Protein AF-A0A4S8KPA0-F1 (afdb_monomer)

Organism: Dendrothele bispora (strain CBS 962.96) (NCBI:txid1314807)

Nearest PDB structures (foldseek):
  3gyg-assembly2_A  TM=3.667E-01  e=9.627E-01  Bacillus subtilis subsp. subtilis str. 168
  6xyw-assembly1_An  TM=2.766E-01  e=9.962E+00  Arabidopsis thaliana

Solvent-accessible surface area (backbone atoms only — not comparable to full-atom values): 8479 Å² total; per-residue (Å²): 73,41,34,30,26,37,47,42,50,72,68,54,48,22,67,77,54,74,39,66,76,84,48,72,66,36,50,51,53,33,53,56,52,47,40,52,58,35,45,77,71,74,42,42,72,43,66,33,35,65,65,79,89,68,77,62,90,70,67,68,39,42,27,46,46,61,40,80,46,74,67,52,74,65,58,52,58,74,29,43,96,81,53,43,53,84,68,58,77,73,72,76,89,58,82,75,42,52,66,63,46,61,78,49,67,83,63,87,63,90,75,44,75,45,38,24,44,42,54,100,91,46,26,34,60,46,88,68,79,70,74,74,74,79,77,73,75,86,78,131

Sequence (140 aa):
MRVGGFLISQECAQRLTEIYGDDEDSRCKRRFKLRNIIEQHGGIMELVTYPKSTNRDEDIQYLIATRYDFFSLEEFLELGKDRDQTKVPQFTPGQKEERAKAILDSLDLSLIFVTCWKHDHSIHPKAKISRQPHTHAASR

Mean predicted aligned error: 10.1 Å

Structure (mmCIF, N/CA/C/O backbone):
data_AF-A0A4S8KPA0-F1
#
_entry.id   AF-A0A4S8KPA0-F1
#
loop_
_atom_site.group_PDB
_atom_site.id
_atom_site.type_symbol
_atom_site.label_atom_id
_atom_site.label_alt_id
_atom_site.label_comp_id
_atom_site.label_asym_id
_atom_site.label_entity_id
_atom_site.label_seq_id
_atom_site.pdbx_PDB_ins_code
_atom_site.Cartn_x
_atom_site.Cartn_y
_atom_site.Cartn_z
_atom_site.occupancy
_atom_site.B_iso_or_equiv
_atom_site.auth_seq_id
_atom_site.auth_comp_id
_atom_site.auth_asym_id
_atom_site.auth_atom_id
_atom_site.pdbx_PDB_model_num
ATOM 1 N N . MET A 1 1 ? -11.076 10.795 3.554 1.00 80.94 1 MET A N 1
ATOM 2 C CA . MET A 1 1 ? -10.984 9.784 4.637 1.00 80.94 1 MET A CA 1
ATOM 3 C C . MET A 1 1 ? -9.518 9.531 4.962 1.00 80.94 1 MET A C 1
ATOM 5 O O . MET A 1 1 ? -8.670 9.888 4.145 1.00 80.94 1 MET A O 1
ATOM 9 N N . ARG A 1 2 ? -9.210 8.946 6.119 1.00 82.81 2 ARG A N 1
ATOM 10 C CA . ARG A 1 2 ? -7.854 8.510 6.480 1.00 82.81 2 ARG A CA 1
ATOM 11 C C . ARG A 1 2 ? -7.732 6.993 6.345 1.00 82.81 2 ARG A C 1
ATOM 13 O O . ARG A 1 2 ? -8.681 6.266 6.637 1.00 82.81 2 ARG A O 1
ATOM 20 N N . VAL A 1 3 ? -6.573 6.541 5.880 1.00 85.75 3 VAL A N 1
ATOM 21 C CA . VAL A 1 3 ? -6.250 5.127 5.667 1.00 85.75 3 VAL A CA 1
ATOM 22 C C . VAL A 1 3 ? -4.982 4.804 6.442 1.00 85.75 3 VAL A C 1
ATOM 24 O O . VAL A 1 3 ? -3.984 5.496 6.290 1.00 85.75 3 VAL A O 1
ATOM 27 N N . GLY A 1 4 ? -5.031 3.794 7.300 1.00 85.81 4 GLY A N 1
ATOM 28 C CA . GLY A 1 4 ? -3.871 3.255 8.001 1.00 85.81 4 GLY A CA 1
ATOM 29 C C . GLY A 1 4 ? -3.438 1.962 7.340 1.00 85.81 4 GLY A C 1
ATOM 30 O O . GLY A 1 4 ? -4.294 1.176 6.926 1.00 85.81 4 GLY A O 1
ATOM 31 N N . GLY A 1 5 ? -2.135 1.742 7.222 1.00 87.00 5 GLY A N 1
ATOM 32 C CA . GLY A 1 5 ? -1.633 0.512 6.632 1.00 87.00 5 GLY A CA 1
ATOM 33 C C . GLY A 1 5 ? -0.119 0.416 6.582 1.00 87.00 5 GLY A C 1
ATOM 34 O O . GLY A 1 5 ? 0.594 1.342 6.968 1.00 87.00 5 GLY A O 1
ATOM 35 N N . PHE A 1 6 ? 0.366 -0.711 6.073 1.00 85.56 6 PHE A N 1
ATOM 36 C CA . PHE A 1 6 ? 1.792 -0.955 5.872 1.00 85.56 6 PHE A CA 1
ATOM 37 C C . PHE A 1 6 ? 2.194 -0.641 4.438 1.00 85.56 6 PHE A C 1
ATOM 39 O O . PHE A 1 6 ? 1.622 -1.199 3.496 1.00 85.56 6 PHE A O 1
ATOM 46 N N . LEU A 1 7 ? 3.175 0.249 4.274 1.00 85.69 7 LEU A N 1
ATOM 47 C CA . LEU A 1 7 ? 3.809 0.473 2.982 1.00 85.69 7 LEU A CA 1
ATOM 48 C C . LEU A 1 7 ? 4.635 -0.746 2.598 1.00 85.69 7 LEU A C 1
ATOM 50 O O . LEU A 1 7 ? 5.431 -1.257 3.387 1.00 85.69 7 LEU A O 1
ATOM 54 N N . ILE A 1 8 ? 4.475 -1.153 1.348 1.00 83.19 8 ILE A N 1
ATOM 55 C CA . ILE A 1 8 ? 5.296 -2.167 0.710 1.00 83.19 8 ILE A CA 1
ATOM 56 C C . ILE A 1 8 ? 6.274 -1.430 -0.202 1.00 83.19 8 ILE A C 1
ATOM 58 O O . ILE A 1 8 ? 5.866 -0.788 -1.175 1.00 83.19 8 ILE A O 1
ATOM 62 N N . SER A 1 9 ? 7.567 -1.524 0.112 1.00 79.94 9 SER A N 1
ATOM 63 C CA . SER A 1 9 ? 8.618 -1.019 -0.772 1.00 79.94 9 SER A CA 1
ATOM 64 C C . SER A 1 9 ? 8.636 -1.800 -2.090 1.00 79.94 9 SER A C 1
ATOM 66 O O . SER A 1 9 ? 8.133 -2.925 -2.177 1.00 79.94 9 SER A O 1
ATOM 68 N N . GLN A 1 10 ? 9.247 -1.231 -3.130 1.00 82.06 10 GLN A N 1
ATOM 69 C CA . GLN A 1 10 ? 9.412 -1.942 -4.398 1.00 82.06 10 GLN A CA 1
ATOM 70 C C . GLN A 1 10 ? 10.163 -3.270 -4.204 1.00 82.06 10 GLN A C 1
ATOM 72 O O . GLN A 1 10 ? 9.750 -4.280 -4.768 1.00 82.06 10 GLN A O 1
ATOM 77 N N . GLU A 1 11 ? 11.192 -3.289 -3.353 1.00 83.12 11 GLU A N 1
ATOM 78 C CA . GLU A 1 11 ? 11.946 -4.497 -3.000 1.00 83.12 11 GLU A CA 1
ATOM 79 C C . GLU A 1 11 ? 11.054 -5.563 -2.341 1.00 83.12 11 GLU A C 1
ATOM 81 O O . GLU A 1 11 ? 11.044 -6.715 -2.781 1.00 83.12 11 GLU A O 1
ATOM 86 N N . CYS A 1 12 ? 10.241 -5.183 -1.342 1.00 83.38 12 CYS A N 1
ATOM 87 C CA . CYS A 1 12 ? 9.277 -6.094 -0.716 1.00 83.38 12 CYS A CA 1
ATOM 88 C C . CYS A 1 12 ? 8.325 -6.682 -1.764 1.00 83.38 12 CYS A C 1
ATOM 90 O O . CYS A 1 12 ? 8.085 -7.888 -1.795 1.00 83.38 12 CYS A O 1
ATOM 92 N N . ALA A 1 13 ? 7.790 -5.831 -2.643 1.00 86.06 13 ALA A N 1
ATOM 93 C CA . ALA A 1 13 ? 6.840 -6.240 -3.667 1.00 86.06 13 ALA A CA 1
ATOM 94 C C . ALA A 1 13 ? 7.481 -7.183 -4.699 1.00 86.06 13 ALA A C 1
ATOM 96 O O . ALA A 1 13 ? 6.847 -8.149 -5.122 1.00 86.06 13 ALA A O 1
ATOM 97 N N . GLN A 1 14 ? 8.735 -6.940 -5.092 1.00 88.31 14 GLN A N 1
ATOM 98 C CA . GLN A 1 14 ? 9.493 -7.833 -5.972 1.00 88.31 14 GLN A CA 1
ATOM 99 C C . GLN A 1 14 ? 9.710 -9.199 -5.322 1.00 88.31 14 GLN A C 1
ATOM 101 O O . GLN A 1 14 ? 9.432 -10.210 -5.957 1.00 88.31 14 GLN A O 1
ATOM 106 N N . ARG A 1 15 ? 10.123 -9.245 -4.049 1.00 86.62 15 ARG A N 1
ATOM 107 C CA . ARG A 1 15 ? 10.357 -10.506 -3.325 1.00 86.62 15 ARG A CA 1
ATOM 108 C C . ARG A 1 15 ? 9.072 -11.300 -3.089 1.00 86.62 15 ARG A C 1
ATOM 110 O O . ARG A 1 15 ? 9.068 -12.500 -3.321 1.00 86.62 15 ARG A O 1
ATOM 117 N N . LEU A 1 16 ? 7.974 -10.642 -2.711 1.00 85.25 16 LEU A N 1
ATOM 118 C CA . LEU A 1 16 ? 6.665 -11.293 -2.537 1.00 85.25 16 LEU A CA 1
ATOM 119 C C . LEU A 1 16 ? 6.130 -11.918 -3.824 1.00 85.25 16 LEU A C 1
ATOM 121 O O . LEU A 1 16 ? 5.424 -12.922 -3.795 1.00 85.25 16 LEU A O 1
ATOM 125 N N . THR A 1 17 ? 6.388 -11.268 -4.956 1.00 89.44 17 THR A N 1
ATOM 126 C CA . THR A 1 17 ? 5.807 -11.672 -6.237 1.00 89.44 17 THR A CA 1
ATOM 127 C C . THR A 1 17 ? 6.762 -12.479 -7.101 1.00 89.44 17 THR A C 1
ATOM 129 O O . THR A 1 17 ? 6.297 -13.088 -8.063 1.00 89.44 17 THR A O 1
ATOM 132 N N . GLU A 1 18 ? 8.055 -12.497 -6.776 1.00 91.31 18 GLU A N 1
ATOM 133 C CA . GLU A 1 18 ? 9.148 -13.024 -7.606 1.00 91.31 18 GLU A CA 1
ATOM 134 C C . GLU A 1 18 ? 9.203 -12.370 -9.005 1.00 91.31 18 GLU A C 1
ATOM 136 O O . GLU A 1 18 ? 9.671 -12.964 -9.974 1.00 91.31 18 GLU A O 1
ATOM 141 N N . ILE A 1 19 ? 8.700 -11.133 -9.129 1.00 91.50 19 ILE A N 1
ATOM 142 C CA . ILE A 1 19 ? 8.659 -10.363 -10.382 1.00 91.50 19 ILE A CA 1
ATOM 143 C C . ILE A 1 19 ? 9.574 -9.148 -10.245 1.00 91.50 19 ILE A C 1
ATOM 145 O O . ILE A 1 19 ? 9.195 -8.127 -9.660 1.00 91.50 19 ILE A O 1
ATOM 149 N N . TYR A 1 20 ? 10.769 -9.252 -10.820 1.00 89.81 20 TYR A N 1
ATOM 150 C CA . TYR A 1 20 ? 11.813 -8.224 -10.820 1.00 89.81 20 TYR A CA 1
ATOM 151 C C . TYR A 1 20 ? 11.725 -7.311 -12.051 1.00 89.81 20 TYR A C 1
ATOM 153 O O . TYR A 1 20 ? 10.932 -7.560 -12.950 1.00 89.81 20 TYR A O 1
ATOM 161 N N . GLY A 1 21 ? 12.529 -6.245 -12.077 1.00 86.00 21 GLY A N 1
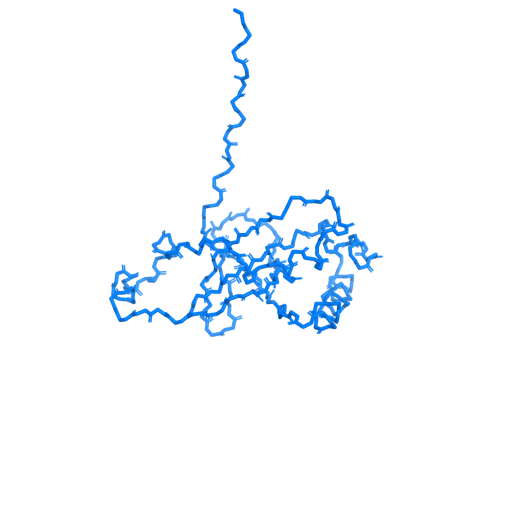ATOM 162 C CA . GLY A 1 21 ? 12.534 -5.254 -13.159 1.00 86.00 21 GLY A CA 1
ATOM 163 C C . GLY A 1 21 ? 11.628 -4.054 -12.884 1.00 86.00 21 GLY A C 1
ATOM 164 O O . GLY A 1 21 ? 10.785 -4.082 -11.986 1.00 86.00 21 GLY A O 1
ATOM 165 N N . ASP A 1 22 ? 11.828 -2.976 -13.633 1.00 83.31 22 ASP A N 1
ATOM 166 C CA . ASP A 1 22 ? 11.030 -1.748 -13.517 1.00 83.31 22 ASP A CA 1
ATOM 167 C C . ASP A 1 22 ? 10.470 -1.289 -14.870 1.00 83.31 22 ASP A C 1
ATOM 169 O O . ASP A 1 22 ? 10.210 -0.115 -15.106 1.00 83.31 22 ASP A O 1
ATOM 173 N N . ASP A 1 23 ? 10.279 -2.223 -15.797 1.00 87.81 23 ASP A N 1
ATOM 174 C CA . ASP A 1 23 ? 9.483 -1.977 -16.993 1.00 87.81 23 ASP A CA 1
ATOM 175 C C . ASP A 1 23 ? 7.976 -2.004 -16.667 1.00 87.81 23 ASP A C 1
ATOM 177 O O . ASP A 1 23 ? 7.532 -2.485 -15.617 1.00 87.81 23 ASP A O 1
ATOM 181 N N . GLU A 1 24 ? 7.171 -1.445 -17.568 1.00 84.31 24 GLU A N 1
ATOM 182 C CA . GLU A 1 24 ? 5.725 -1.314 -17.381 1.00 84.31 24 GLU A CA 1
ATOM 183 C C . GLU A 1 24 ? 5.016 -2.664 -17.207 1.00 84.31 24 GLU A C 1
ATOM 185 O O . GLU A 1 24 ? 4.135 -2.783 -16.350 1.00 84.31 24 GLU A O 1
ATOM 190 N N . ASP A 1 25 ? 5.429 -3.688 -17.954 1.00 90.31 25 ASP A N 1
ATOM 191 C CA . ASP A 1 25 ? 4.837 -5.024 -17.890 1.00 90.31 25 ASP A CA 1
ATOM 192 C C . ASP A 1 25 ? 5.140 -5.691 -16.539 1.00 90.31 25 ASP A C 1
ATOM 194 O O . ASP A 1 25 ? 4.227 -6.166 -15.854 1.00 90.31 25 ASP A O 1
ATOM 198 N N . SER A 1 26 ? 6.391 -5.623 -16.079 1.00 89.25 26 SER A N 1
ATOM 199 C CA . SER A 1 26 ? 6.797 -6.100 -14.752 1.00 89.25 26 SER A CA 1
ATOM 200 C C . SER A 1 26 ? 6.045 -5.390 -13.625 1.00 89.25 26 SER A C 1
ATOM 202 O O . SER A 1 26 ? 5.555 -6.047 -12.698 1.00 89.25 26 SER A O 1
ATOM 204 N N . ARG A 1 27 ? 5.879 -4.061 -13.701 1.00 86.50 27 ARG A N 1
ATOM 205 C CA . ARG A 1 27 ? 5.080 -3.297 -12.724 1.00 86.50 27 ARG A CA 1
ATOM 206 C C . ARG A 1 27 ? 3.616 -3.734 -12.720 1.00 86.50 27 ARG A C 1
ATOM 208 O O . ARG A 1 27 ? 3.032 -3.920 -11.650 1.00 86.50 27 ARG A O 1
ATOM 215 N N . CYS A 1 28 ? 3.030 -3.932 -13.899 1.00 87.75 28 CYS A N 1
ATOM 216 C CA . CYS A 1 28 ? 1.647 -4.367 -14.050 1.00 87.75 28 CYS A CA 1
ATOM 217 C C . CYS A 1 28 ? 1.430 -5.766 -13.448 1.00 87.75 28 CYS A C 1
ATOM 219 O O . CYS A 1 28 ? 0.579 -5.945 -12.571 1.00 87.75 28 CYS A O 1
ATOM 221 N N . LYS A 1 29 ? 2.260 -6.744 -13.830 1.00 92.06 29 LYS A N 1
ATOM 222 C CA . LYS A 1 29 ? 2.202 -8.120 -13.309 1.00 92.06 29 LYS A CA 1
ATOM 223 C C . LYS A 1 29 ? 2.399 -8.167 -11.795 1.00 92.06 29 LYS A C 1
ATOM 225 O O . LYS A 1 29 ? 1.644 -8.852 -11.102 1.00 92.06 29 LYS A O 1
ATOM 230 N N . ARG A 1 30 ? 3.359 -7.395 -11.268 1.00 91.44 30 ARG A N 1
ATOM 231 C CA . ARG A 1 30 ? 3.600 -7.271 -9.824 1.00 91.44 30 ARG A CA 1
ATOM 232 C C . ARG A 1 30 ? 2.366 -6.754 -9.100 1.00 91.44 30 ARG A C 1
ATOM 234 O O . ARG A 1 30 ? 1.945 -7.367 -8.124 1.00 91.44 30 ARG A O 1
ATOM 241 N N . ARG A 1 31 ? 1.745 -5.683 -9.600 1.00 90.06 31 ARG A N 1
ATOM 242 C CA . ARG A 1 31 ? 0.518 -5.118 -9.021 1.00 90.06 31 ARG A CA 1
ATOM 243 C C . ARG A 1 31 ? -0.611 -6.149 -8.953 1.00 90.06 31 ARG A C 1
ATOM 245 O O . ARG A 1 31 ? -1.255 -6.261 -7.913 1.00 90.06 31 ARG A O 1
ATOM 252 N N . PHE A 1 32 ? -0.857 -6.890 -10.033 1.00 91.50 32 PHE A N 1
ATOM 253 C CA . PHE A 1 32 ? -1.913 -7.909 -10.060 1.00 91.50 32 PHE A CA 1
ATOM 254 C C . PHE A 1 32 ? -1.623 -9.074 -9.108 1.00 91.50 32 PHE A C 1
ATOM 256 O O . PHE A 1 32 ? -2.491 -9.448 -8.322 1.00 91.50 32 PHE A O 1
ATOM 263 N N . LYS A 1 33 ? -0.399 -9.619 -9.126 1.00 92.50 33 LYS A N 1
ATOM 264 C CA . LYS A 1 33 ? -0.023 -10.737 -8.247 1.00 92.50 33 LYS A CA 1
ATOM 265 C C . LYS A 1 33 ? -0.067 -10.333 -6.772 1.00 92.50 33 LYS A C 1
ATOM 267 O O . LYS A 1 33 ? -0.612 -11.070 -5.956 1.00 92.50 33 LYS A O 1
ATOM 272 N N . LEU A 1 34 ? 0.436 -9.143 -6.443 1.00 89.38 34 LEU A N 1
ATOM 273 C CA . LEU A 1 34 ? 0.433 -8.618 -5.080 1.00 89.38 34 LEU A CA 1
ATOM 274 C C . LEU A 1 34 ? -0.989 -8.389 -4.554 1.00 89.38 34 LEU A C 1
ATOM 276 O O . LEU A 1 34 ? -1.285 -8.771 -3.424 1.00 89.38 34 LEU A O 1
ATOM 280 N N . ARG A 1 35 ? -1.887 -7.843 -5.388 1.00 89.50 35 ARG 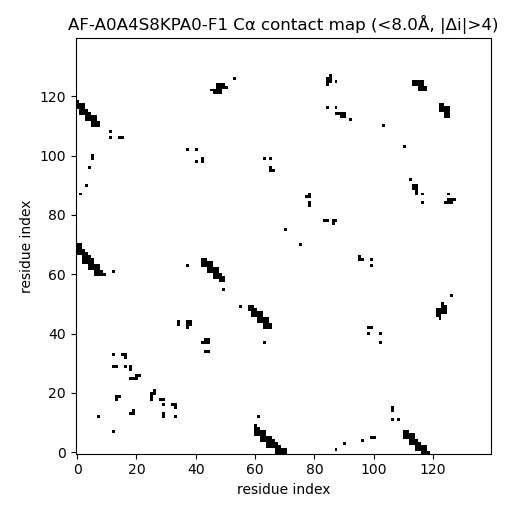A N 1
ATOM 281 C CA . ARG A 1 35 ? -3.310 -7.706 -5.049 1.00 89.50 35 ARG A CA 1
ATOM 282 C C . ARG A 1 35 ? -3.921 -9.052 -4.670 1.00 89.50 35 ARG A C 1
ATOM 284 O O . ARG A 1 35 ? -4.519 -9.148 -3.606 1.00 89.50 35 ARG A O 1
ATOM 291 N N . ASN A 1 36 ? -3.723 -10.077 -5.499 1.00 90.06 36 ASN A N 1
ATOM 292 C CA . ASN A 1 36 ? -4.283 -11.404 -5.248 1.00 90.06 36 ASN A CA 1
ATOM 293 C C . ASN A 1 36 ? -3.775 -11.999 -3.927 1.00 90.06 36 ASN A C 1
ATOM 295 O O . ASN A 1 36 ? -4.570 -12.540 -3.166 1.00 90.06 36 ASN A O 1
ATOM 299 N N . ILE A 1 37 ? -2.476 -11.868 -3.628 1.00 86.94 37 ILE A N 1
ATOM 300 C CA . ILE A 1 37 ? -1.893 -12.336 -2.357 1.00 86.94 37 ILE A CA 1
ATOM 301 C C . ILE A 1 37 ? -2.568 -11.640 -1.170 1.00 86.94 37 ILE A C 1
ATOM 303 O O . ILE A 1 37 ? -2.968 -12.298 -0.210 1.00 86.94 37 ILE A O 1
ATOM 307 N N . ILE A 1 38 ? -2.719 -10.316 -1.239 1.00 84.81 38 ILE A N 1
ATOM 308 C CA . ILE A 1 38 ? -3.322 -9.518 -0.166 1.00 84.81 38 ILE A CA 1
ATOM 309 C C . ILE A 1 38 ? -4.803 -9.882 0.019 1.00 84.81 38 ILE A C 1
ATOM 311 O O . ILE A 1 38 ? -5.238 -10.106 1.148 1.00 84.81 38 ILE A O 1
ATOM 315 N N . GLU A 1 39 ? -5.562 -9.997 -1.072 1.00 85.31 39 GLU A N 1
ATOM 316 C CA . GL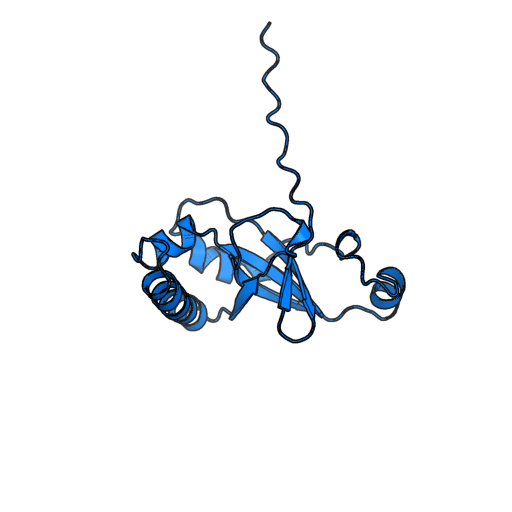U A 1 39 ? -6.990 -10.343 -1.050 1.00 85.31 39 GLU A CA 1
ATOM 317 C C . GLU A 1 39 ? -7.239 -11.766 -0.525 1.00 85.31 39 GLU A C 1
ATOM 319 O O . GLU A 1 39 ? -8.159 -11.972 0.266 1.00 85.31 39 GLU A O 1
ATOM 324 N N . GLN A 1 40 ? -6.387 -12.738 -0.877 1.00 84.12 40 GLN A N 1
ATOM 325 C CA . GLN A 1 40 ? -6.453 -14.111 -0.351 1.00 84.12 40 GLN A CA 1
ATOM 326 C C . GLN A 1 40 ? -6.304 -14.176 1.174 1.00 84.12 40 GLN A C 1
ATOM 328 O O . GLN A 1 40 ? -6.868 -15.062 1.813 1.00 84.12 40 GLN A O 1
ATOM 333 N N . HIS A 1 41 ? -5.584 -13.221 1.762 1.00 78.62 41 HIS A N 1
ATOM 334 C CA . HIS A 1 41 ? -5.406 -13.105 3.208 1.00 78.62 41 HIS A CA 1
ATOM 335 C C . HIS A 1 41 ? -6.412 -12.136 3.855 1.00 78.62 41 HIS A C 1
ATOM 337 O O . HIS A 1 41 ? -6.262 -11.756 5.018 1.00 78.62 41 HIS A O 1
ATOM 343 N N . GLY A 1 42 ? -7.454 -11.731 3.118 1.00 74.62 42 GLY A N 1
ATOM 344 C CA . GLY A 1 42 ? -8.506 -10.836 3.599 1.00 74.62 42 GLY A CA 1
ATOM 345 C C . GLY A 1 42 ? -8.049 -9.390 3.815 1.00 74.62 42 GLY A C 1
ATOM 346 O O . GLY A 1 42 ? -8.699 -8.654 4.557 1.00 74.62 42 GLY A O 1
ATOM 347 N N . GLY A 1 43 ? -6.924 -8.991 3.217 1.00 80.44 43 GLY A N 1
ATOM 348 C CA . GLY A 1 43 ? -6.438 -7.617 3.214 1.00 80.44 43 GLY A CA 1
ATOM 349 C C . GLY A 1 43 ? -6.982 -6.807 2.035 1.00 80.44 43 GLY A C 1
ATOM 350 O O . GLY A 1 43 ? -7.543 -7.349 1.084 1.00 80.44 43 GLY A O 1
ATOM 351 N N . ILE A 1 44 ? -6.776 -5.490 2.079 1.00 86.94 44 ILE A N 1
ATOM 352 C CA . ILE A 1 44 ? -7.123 -4.574 0.986 1.00 86.94 44 ILE A CA 1
ATOM 353 C C . ILE A 1 44 ? -5.845 -3.891 0.506 1.00 86.94 44 ILE A C 1
ATOM 355 O O . ILE A 1 44 ? -5.129 -3.281 1.301 1.00 86.94 44 ILE A O 1
ATOM 359 N N . MET A 1 45 ? -5.556 -3.987 -0.794 1.00 87.75 45 MET A N 1
ATOM 360 C CA . MET A 1 45 ? -4.420 -3.295 -1.400 1.00 87.75 45 MET A CA 1
ATOM 361 C C . MET A 1 45 ? -4.847 -1.949 -1.980 1.00 87.75 45 MET A C 1
ATOM 363 O O . MET A 1 45 ? -5.712 -1.874 -2.854 1.00 87.75 45 MET A O 1
ATOM 367 N N . GLU A 1 46 ? -4.155 -0.905 -1.558 1.00 88.31 46 GLU A N 1
ATOM 368 C CA . GLU A 1 46 ? -4.304 0.462 -2.032 1.00 88.31 46 GLU A CA 1
ATOM 369 C C . GLU A 1 46 ? -3.031 0.923 -2.755 1.00 88.31 46 GLU A C 1
ATOM 371 O O . GLU A 1 46 ? -1.935 0.414 -2.504 1.00 88.31 46 GLU A O 1
ATOM 376 N N . LEU A 1 47 ? -3.173 1.887 -3.667 1.00 84.25 47 LEU A N 1
ATOM 377 C CA . LEU A 1 47 ? -2.039 2.513 -4.347 1.00 84.25 47 LEU A CA 1
ATOM 378 C C . LEU A 1 47 ? -1.765 3.885 -3.760 1.00 84.25 47 LEU A C 1
ATOM 380 O O . LEU A 1 47 ? -2.643 4.744 -3.743 1.00 84.25 47 LEU A O 1
ATOM 384 N N . VAL A 1 48 ? -0.531 4.081 -3.327 1.00 79.44 48 VAL A N 1
ATOM 385 C CA . VAL A 1 48 ? -0.047 5.309 -2.722 1.00 79.44 48 VAL A CA 1
ATOM 386 C C . VAL A 1 48 ? 0.727 6.090 -3.765 1.00 79.44 48 VAL A C 1
ATOM 388 O O . VAL A 1 48 ? 1.761 5.643 -4.248 1.00 79.44 48 VAL A O 1
ATOM 391 N N . THR A 1 49 ? 0.228 7.269 -4.096 1.00 74.25 49 THR A N 1
ATOM 392 C CA . THR A 1 49 ? 0.890 8.219 -4.986 1.00 74.25 49 THR A CA 1
ATOM 393 C C . THR A 1 49 ? 1.491 9.324 -4.139 1.00 74.25 49 THR A C 1
ATOM 395 O O . THR A 1 49 ? 0.797 9.904 -3.303 1.00 74.25 49 THR A O 1
ATOM 398 N N . TYR A 1 50 ? 2.764 9.638 -4.347 1.00 66.25 50 TYR A N 1
ATOM 399 C CA . TYR A 1 50 ? 3.359 10.821 -3.739 1.00 66.25 50 TYR A CA 1
ATOM 400 C C . TYR A 1 50 ? 3.073 12.054 -4.609 1.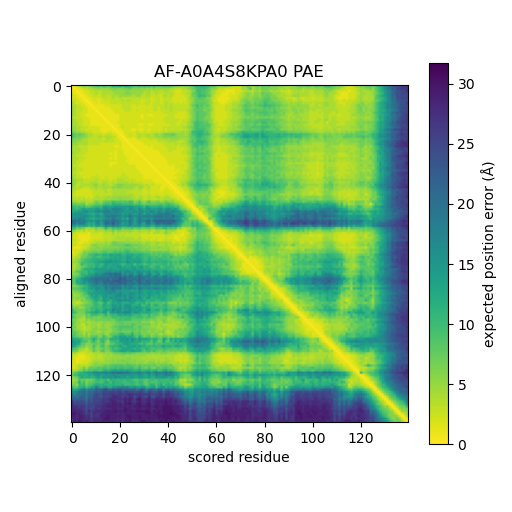00 66.25 50 TYR A C 1
ATOM 402 O O . TYR A 1 50 ? 3.077 11.959 -5.837 1.00 66.25 50 TYR A O 1
ATOM 410 N N . PRO A 1 51 ? 2.844 13.240 -4.017 1.00 59.22 51 PRO A N 1
ATOM 411 C CA . PRO A 1 51 ? 2.821 14.477 -4.785 1.00 59.22 51 PRO A CA 1
ATOM 412 C C . PRO A 1 51 ? 4.145 14.663 -5.539 1.00 59.22 51 PRO A C 1
ATOM 414 O O . PRO A 1 51 ? 5.217 14.492 -4.951 1.00 59.22 51 PRO A O 1
ATOM 417 N N . LYS A 1 52 ? 4.082 15.090 -6.809 1.00 53.53 52 LYS A N 1
ATOM 418 C CA . LYS A 1 52 ? 5.269 15.371 -7.649 1.00 53.53 52 LYS A CA 1
ATOM 419 C C . LYS A 1 52 ? 6.264 16.339 -6.996 1.00 53.53 52 LYS A C 1
ATOM 421 O O . LYS A 1 52 ? 7.458 16.267 -7.249 1.00 53.53 52 LYS A O 1
ATOM 426 N N . SER A 1 53 ? 5.786 17.209 -6.105 1.00 51.25 53 SER A N 1
ATOM 427 C CA . SER A 1 53 ? 6.604 18.141 -5.318 1.00 51.25 53 SER A CA 1
ATOM 428 C C . SER A 1 53 ? 7.550 17.474 -4.311 1.00 51.25 53 SER A C 1
ATOM 430 O O . SER A 1 53 ? 8.365 18.162 -3.702 1.00 51.25 53 SER A O 1
ATOM 432 N N . THR A 1 54 ? 7.459 16.157 -4.106 1.00 53.78 54 THR A N 1
ATOM 433 C CA . THR A 1 54 ? 8.323 15.425 -3.168 1.00 53.78 54 THR A CA 1
ATOM 434 C C . THR A 1 54 ? 9.660 14.972 -3.768 1.00 53.78 54 THR A C 1
ATOM 436 O O . THR A 1 54 ? 10.470 14.420 -3.024 1.00 53.78 54 THR A O 1
ATOM 439 N N . ASN A 1 55 ? 9.917 15.220 -5.065 1.00 50.94 55 ASN A N 1
ATOM 440 C CA . ASN A 1 55 ? 11.128 14.789 -5.788 1.00 50.94 55 ASN A CA 1
ATOM 441 C C . ASN A 1 55 ? 11.447 13.290 -5.607 1.00 50.94 55 ASN A C 1
ATOM 443 O O . ASN A 1 55 ? 12.611 12.890 -5.608 1.00 50.94 55 ASN A O 1
ATOM 447 N N . ARG A 1 56 ? 10.422 12.456 -5.396 1.00 54.72 56 ARG A N 1
ATOM 448 C CA . ARG A 1 56 ? 10.557 11.000 -5.388 1.00 54.72 56 ARG A CA 1
ATOM 449 C C . ARG A 1 56 ? 10.161 10.492 -6.769 1.00 54.72 56 ARG A C 1
ATOM 451 O O . ARG A 1 56 ? 8.999 10.619 -7.130 1.00 54.72 56 ARG A O 1
ATOM 458 N N . ASP A 1 57 ? 11.121 9.925 -7.494 1.00 45.28 57 ASP A N 1
ATOM 459 C CA . ASP A 1 57 ? 10.922 9.315 -8.822 1.00 45.28 57 ASP A CA 1
ATOM 460 C C . ASP A 1 57 ? 10.094 8.010 -8.783 1.00 45.28 57 ASP A C 1
ATOM 462 O O . ASP A 1 57 ? 9.746 7.459 -9.822 1.00 45.28 57 ASP A O 1
ATOM 466 N N . GLU A 1 58 ? 9.748 7.494 -7.598 1.00 53.56 58 GLU A N 1
ATOM 467 C CA . GLU A 1 58 ? 8.897 6.307 -7.459 1.00 53.56 58 GLU A CA 1
ATOM 468 C C . GLU A 1 58 ? 7.411 6.703 -7.420 1.00 53.56 58 GLU A C 1
ATOM 470 O O . GLU A 1 58 ? 6.839 6.980 -6.362 1.00 53.56 58 GLU A O 1
ATOM 475 N N . ASP A 1 59 ? 6.792 6.727 -8.603 1.00 60.16 59 ASP A N 1
ATOM 476 C CA . ASP A 1 59 ? 5.448 7.265 -8.862 1.00 60.16 59 ASP A CA 1
ATOM 477 C C . ASP A 1 59 ? 4.294 6.563 -8.116 1.00 60.16 59 ASP A C 1
ATOM 479 O O . ASP A 1 59 ? 3.240 7.170 -7.906 1.00 60.16 59 ASP A O 1
ATOM 483 N N . ILE A 1 60 ? 4.435 5.297 -7.702 1.00 68.88 60 ILE A N 1
ATOM 484 C CA . ILE A 1 60 ? 3.360 4.543 -7.034 1.00 68.88 60 ILE A CA 1
ATOM 485 C C . ILE A 1 60 ? 3.950 3.493 -6.080 1.00 68.88 60 ILE A C 1
ATOM 487 O O . ILE A 1 60 ? 4.654 2.583 -6.512 1.00 68.88 60 ILE A O 1
ATOM 491 N N . GLN A 1 61 ? 3.595 3.560 -4.795 1.00 79.00 61 GLN A N 1
ATOM 492 C CA . GLN A 1 61 ? 3.862 2.510 -3.804 1.00 79.00 61 GLN A CA 1
ATOM 493 C C . GLN A 1 61 ? 2.590 1.723 -3.469 1.00 79.00 61 GLN A C 1
ATOM 495 O O . GLN A 1 61 ? 1.473 2.190 -3.695 1.00 79.00 61 GLN A O 1
ATOM 500 N N . TYR A 1 62 ? 2.744 0.517 -2.924 1.00 85.56 62 TYR A N 1
ATOM 501 C CA . TYR A 1 62 ? 1.610 -0.305 -2.497 1.00 85.56 62 TYR A CA 1
ATOM 502 C C . TYR A 1 62 ? 1.388 -0.161 -0.991 1.00 85.56 62 TYR A C 1
ATOM 504 O O . TYR A 1 62 ? 2.343 -0.066 -0.220 1.00 85.56 62 TYR A O 1
ATOM 512 N N . LEU A 1 63 ? 0.128 -0.172 -0.569 1.00 87.62 63 LEU A N 1
ATOM 513 C CA . LEU A 1 63 ? -0.273 -0.114 0.833 1.00 87.62 63 LEU A CA 1
ATOM 514 C C . LEU A 1 63 ? -1.219 -1.268 1.138 1.00 87.62 63 LEU A C 1
ATOM 516 O O . LEU A 1 63 ? -2.243 -1.414 0.472 1.00 87.62 63 LEU A O 1
ATOM 520 N N . ILE A 1 64 ? -0.913 -2.052 2.170 1.00 88.19 64 ILE A N 1
ATOM 521 C CA . ILE A 1 64 ? -1.899 -2.962 2.763 1.00 88.19 64 ILE A CA 1
ATOM 522 C C . ILE A 1 64 ? -2.711 -2.142 3.753 1.00 88.19 64 ILE A C 1
ATOM 524 O O . ILE A 1 64 ? -2.231 -1.836 4.845 1.00 88.19 64 ILE A O 1
ATOM 528 N N . ALA A 1 65 ? -3.918 -1.752 3.354 1.00 87.69 65 ALA A N 1
ATOM 529 C CA . ALA A 1 65 ? -4.823 -0.985 4.189 1.00 87.69 65 ALA A CA 1
ATOM 530 C C . ALA A 1 65 ? -5.407 -1.877 5.293 1.00 87.69 65 ALA A C 1
ATOM 532 O O . ALA A 1 65 ? -6.056 -2.888 5.025 1.00 87.69 65 ALA A O 1
ATOM 533 N N . THR A 1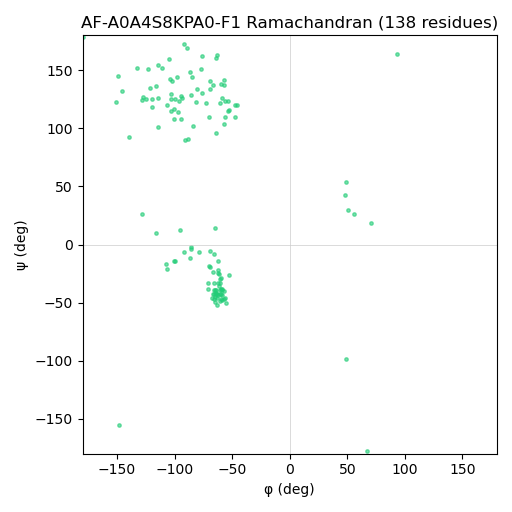 66 ? -5.185 -1.479 6.543 1.00 83.81 66 THR A N 1
ATOM 534 C CA . THR A 1 66 ? -5.692 -2.161 7.745 1.00 83.81 66 THR A CA 1
ATOM 535 C C . THR A 1 66 ? -6.828 -1.393 8.400 1.00 83.81 66 THR A C 1
ATOM 537 O O . THR A 1 66 ? -7.622 -1.963 9.150 1.00 83.81 66 THR A O 1
ATOM 540 N N . ARG A 1 67 ? -6.927 -0.089 8.120 1.00 81.81 67 ARG A N 1
ATOM 541 C CA . ARG A 1 67 ? -7.902 0.791 8.753 1.00 81.81 67 ARG A CA 1
ATOM 542 C C . ARG A 1 67 ? -8.390 1.860 7.792 1.00 81.81 67 ARG A C 1
ATOM 544 O O . ARG A 1 67 ? -7.588 2.575 7.203 1.00 81.81 67 ARG A O 1
ATOM 551 N N . TYR A 1 68 ? -9.706 2.025 7.732 1.00 84.12 68 TYR A N 1
ATOM 552 C CA . TYR A 1 68 ? -10.361 3.184 7.136 1.00 84.12 68 TYR A CA 1
ATOM 553 C C . TYR A 1 68 ? -11.114 3.918 8.226 1.00 84.12 68 TYR A C 1
ATOM 555 O O . TYR A 1 68 ? -11.761 3.296 9.067 1.00 84.12 68 TYR A O 1
ATOM 563 N N . ASP A 1 69 ? -11.012 5.237 8.222 1.00 83.88 69 ASP A N 1
ATOM 564 C CA . ASP A 1 69 ? -11.729 6.059 9.179 1.00 83.88 69 ASP A CA 1
ATOM 565 C C . ASP A 1 69 ? -12.075 7.405 8.546 1.00 83.88 69 ASP A C 1
ATOM 567 O O . ASP A 1 69 ? -11.336 7.942 7.707 1.00 83.88 69 ASP A O 1
ATOM 571 N N . PHE A 1 70 ? -13.227 7.939 8.919 1.00 80.00 70 PHE A N 1
ATOM 572 C CA . PHE A 1 70 ? -13.634 9.264 8.480 1.00 80.00 70 PHE A CA 1
ATOM 573 C C . PHE A 1 70 ? -13.062 10.296 9.443 1.00 80.00 70 PHE A C 1
ATOM 575 O O . PHE A 1 70 ? -12.859 10.017 10.621 1.00 80.00 70 PHE A O 1
ATOM 582 N N . PHE A 1 71 ? -12.757 11.482 8.922 1.00 72.50 71 PHE A N 1
ATOM 583 C CA . PHE A 1 71 ? -12.398 12.587 9.799 1.00 72.50 71 PHE A CA 1
ATOM 584 C C . PHE A 1 71 ? -13.641 13.023 10.566 1.00 72.50 71 PHE A C 1
ATOM 586 O O . PHE A 1 71 ? -14.732 13.072 9.987 1.00 72.50 71 PHE A O 1
ATOM 593 N N . SER A 1 72 ? -13.470 13.361 11.840 1.00 75.38 72 SER A N 1
ATOM 594 C CA . SER A 1 72 ? -14.487 14.125 12.553 1.00 75.38 72 SER A CA 1
ATOM 595 C C . SER A 1 72 ? -14.657 15.504 11.898 1.00 75.38 72 SER A C 1
ATOM 597 O O . SER A 1 72 ? -13.809 15.961 11.124 1.00 75.38 72 SER A O 1
ATOM 599 N N . LEU A 1 73 ? -15.762 16.187 12.201 1.00 74.38 73 LEU A N 1
ATOM 600 C CA . LEU A 1 73 ? -15.982 17.550 11.714 1.00 74.38 73 LEU A CA 1
ATOM 601 C C . LEU A 1 73 ? -14.873 18.506 12.191 1.00 74.38 73 LEU A C 1
ATOM 603 O O . LEU A 1 73 ? -14.426 19.351 11.423 1.00 74.38 73 LEU A O 1
ATOM 607 N N . GLU A 1 74 ? -14.401 18.342 13.426 1.00 76.69 74 GLU A N 1
ATOM 608 C CA . GLU A 1 74 ? -13.310 19.135 14.003 1.00 76.69 74 GLU A CA 1
ATOM 609 C C . GLU A 1 74 ? -11.989 18.889 13.266 1.00 76.69 74 GLU A C 1
ATOM 611 O O . GLU A 1 74 ? -11.376 19.838 12.784 1.00 76.69 74 GLU A O 1
ATOM 616 N N . GLU A 1 75 ? -11.609 17.621 13.062 1.00 72.56 75 GLU A N 1
ATOM 617 C CA . GLU A 1 75 ? -10.412 17.255 12.291 1.00 72.56 75 GLU A CA 1
ATOM 618 C C . GLU A 1 75 ? -10.493 17.806 10.857 1.00 72.56 75 GLU A C 1
ATOM 620 O O . GLU A 1 75 ? -9.504 18.280 10.300 1.00 72.56 75 GLU A O 1
ATOM 625 N N . PHE A 1 76 ? -11.683 17.783 10.250 1.00 71.88 76 PHE A N 1
ATOM 626 C CA . PHE A 1 76 ? -11.902 18.341 8.918 1.00 71.88 76 PHE A CA 1
ATOM 627 C C . PHE A 1 76 ? -11.688 19.861 8.872 1.00 71.88 76 PHE A C 1
ATOM 629 O O . PHE A 1 76 ? -11.109 20.367 7.909 1.00 71.88 76 PHE A O 1
ATOM 636 N N . LEU A 1 77 ? -12.123 20.592 9.902 1.00 72.25 77 LEU A N 1
ATOM 637 C CA . LEU A 1 77 ? -11.922 22.039 10.005 1.00 72.25 77 LEU A CA 1
ATOM 638 C C . LEU A 1 77 ? -10.450 22.397 10.273 1.00 72.25 77 LEU A C 1
ATOM 640 O O . LEU A 1 77 ? -9.939 23.345 9.675 1.00 72.25 77 LEU A O 1
ATOM 644 N N . GLU A 1 78 ? -9.748 21.619 11.102 1.00 71.81 78 GLU A N 1
ATOM 645 C CA . GLU A 1 78 ? -8.323 21.816 11.417 1.00 71.81 78 GLU A CA 1
ATOM 646 C C . GLU A 1 78 ? -7.391 21.591 10.217 1.00 71.81 78 GLU A C 1
ATOM 648 O O . GLU A 1 78 ? -6.370 22.277 10.070 1.00 71.8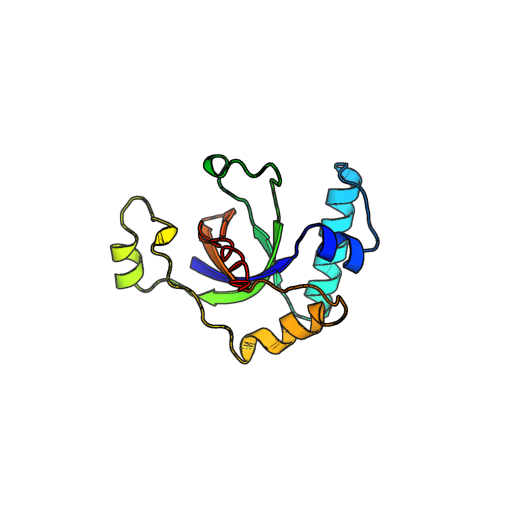1 78 GLU A O 1
ATOM 653 N N . LEU A 1 79 ? -7.753 20.664 9.323 1.00 67.31 79 LEU A N 1
ATOM 654 C CA . LEU A 1 79 ? -7.049 20.438 8.056 1.00 67.31 79 LEU A CA 1
ATOM 655 C C . LEU A 1 79 ? -7.087 21.676 7.137 1.00 67.31 79 LEU A C 1
ATOM 657 O O . LEU A 1 79 ? -6.207 21.831 6.284 1.00 67.31 79 LEU A O 1
ATOM 661 N N . GLY A 1 80 ? -8.057 22.577 7.335 1.00 66.12 80 GLY A N 1
ATOM 662 C CA . GLY A 1 80 ? -8.214 23.815 6.577 1.00 66.12 80 GLY A CA 1
ATOM 663 C C . GLY A 1 80 ? -8.586 23.597 5.104 1.00 66.12 80 GLY A C 1
ATOM 664 O O . GLY A 1 80 ? -8.765 22.473 4.632 1.00 66.12 80 GLY A O 1
ATOM 665 N N . LYS A 1 81 ? -8.698 24.697 4.345 1.00 60.81 81 LYS A N 1
ATOM 666 C CA . LYS A 1 81 ? -9.077 24.661 2.916 1.00 60.81 81 LYS A CA 1
ATOM 667 C C . LYS A 1 81 ? -8.074 23.894 2.050 1.00 60.81 81 LYS A C 1
ATOM 669 O O . LYS A 1 81 ? -8.484 23.220 1.109 1.00 60.81 81 LYS A O 1
ATOM 674 N N . ASP A 1 82 ? -6.797 23.952 2.414 1.00 60.16 82 ASP A N 1
ATOM 675 C CA . ASP A 1 82 ? -5.702 23.328 1.662 1.00 60.16 82 ASP A CA 1
ATOM 676 C C . ASP A 1 82 ? -5.490 21.855 2.028 1.00 60.16 82 ASP A C 1
ATOM 678 O O . ASP A 1 82 ? -4.669 21.178 1.411 1.00 60.16 82 ASP A O 1
ATOM 682 N N . ARG A 1 83 ? -6.242 21.351 3.020 1.00 63.97 83 ARG A N 1
ATOM 683 C CA . ARG A 1 83 ? -6.189 19.963 3.496 1.00 63.97 83 ARG A CA 1
ATOM 684 C C . ARG A 1 83 ? -4.756 19.513 3.756 1.00 63.97 83 ARG A C 1
ATOM 686 O O . ARG A 1 83 ? -4.287 18.507 3.221 1.00 63.97 83 ARG A O 1
ATOM 693 N N . ASP A 1 84 ? -4.065 20.305 4.571 1.00 65.81 84 ASP A N 1
ATOM 694 C CA . ASP A 1 84 ? -2.642 20.148 4.842 1.00 65.81 84 ASP A CA 1
ATOM 695 C C . ASP A 1 84 ? -2.342 18.738 5.374 1.00 65.81 84 ASP A C 1
ATOM 697 O O . ASP A 1 84 ? -2.682 18.374 6.504 1.00 65.81 84 ASP A O 1
ATOM 701 N N . GLN A 1 85 ? -1.668 17.935 4.547 1.00 61.19 85 GLN A N 1
ATOM 702 C CA . GLN A 1 85 ? -1.351 16.542 4.854 1.00 61.19 85 GLN A CA 1
ATOM 703 C C . GLN A 1 85 ? -0.474 16.404 6.104 1.00 61.19 85 GLN A C 1
ATOM 705 O O . GLN A 1 85 ? -0.506 15.372 6.775 1.00 61.19 85 GLN A O 1
ATOM 710 N N . THR A 1 86 ? 0.303 17.433 6.456 1.00 64.06 86 THR A N 1
ATOM 711 C CA . THR A 1 86 ? 1.156 17.412 7.652 1.00 64.06 86 THR A CA 1
ATOM 712 C C . THR A 1 86 ? 0.348 17.436 8.951 1.00 64.06 86 THR A C 1
ATOM 714 O O . THR A 1 86 ? 0.841 16.980 9.988 1.00 64.06 86 THR A O 1
ATOM 717 N N . LYS A 1 87 ? -0.916 17.864 8.887 1.00 67.19 87 LYS A N 1
ATOM 718 C CA . LYS A 1 87 ? -1.838 17.917 10.024 1.00 67.19 87 LYS A CA 1
ATOM 719 C C . LYS A 1 87 ? -2.681 16.655 10.186 1.00 67.19 87 LYS A C 1
ATOM 721 O O . LYS A 1 87 ? -3.345 16.510 11.202 1.00 67.19 87 LYS A O 1
ATOM 726 N N . VAL A 1 88 ? -2.611 15.705 9.246 1.00 68.06 88 VAL A N 1
ATOM 727 C CA . VAL A 1 88 ? -3.333 14.428 9.360 1.00 68.06 88 VAL A CA 1
ATOM 728 C C . VAL A 1 88 ? -2.859 13.682 10.619 1.00 68.06 88 VAL A C 1
ATOM 730 O O . VAL A 1 88 ? -1.652 13.408 10.740 1.00 68.06 88 VAL A O 1
ATOM 733 N N . PRO A 1 89 ? -3.768 13.350 11.558 1.00 68.62 89 PRO A N 1
ATOM 734 C CA . PRO A 1 89 ? -3.428 12.571 12.742 1.00 68.62 89 PRO A CA 1
ATOM 735 C C . PRO A 1 89 ? -2.874 11.200 12.353 1.00 68.62 89 PRO A C 1
ATOM 737 O O . PRO A 1 89 ? -3.388 10.558 11.439 1.00 68.62 89 PRO A O 1
ATOM 740 N N . GLN A 1 90 ? -1.817 10.754 13.034 1.00 71.81 90 GLN A N 1
ATOM 741 C CA . GLN A 1 90 ? -1.257 9.421 12.816 1.00 71.81 90 GLN A CA 1
ATOM 742 C C . GLN A 1 90 ? -2.082 8.383 13.574 1.00 71.81 90 GLN A C 1
ATOM 744 O O . GLN A 1 90 ? -2.373 8.553 14.756 1.00 71.81 90 GLN A O 1
ATOM 749 N N . PHE A 1 91 ? -2.416 7.284 12.910 1.00 76.06 91 PHE A N 1
ATOM 750 C CA . PHE A 1 91 ? -2.823 6.072 13.590 1.00 76.06 91 PHE A CA 1
ATOM 751 C C . PHE A 1 91 ? -1.642 5.489 14.366 1.00 76.06 91 PHE A C 1
ATOM 753 O O . PHE A 1 91 ? -0.522 5.406 13.861 1.00 76.06 91 PHE A O 1
ATOM 760 N N . THR A 1 92 ? -1.918 5.038 15.582 1.00 72.62 92 THR A N 1
ATOM 761 C CA . THR A 1 92 ? -1.010 4.164 16.322 1.00 72.62 92 THR A CA 1
ATOM 762 C C . THR A 1 92 ? -1.289 2.721 15.893 1.00 72.62 92 THR A C 1
ATOM 764 O O . THR A 1 92 ? -2.459 2.325 15.921 1.00 72.62 92 THR A O 1
ATOM 767 N N . PRO A 1 93 ? -0.269 1.936 15.495 1.00 68.56 93 PRO A N 1
ATOM 768 C CA . PRO A 1 93 ? -0.441 0.510 15.231 1.00 68.56 93 PRO A CA 1
ATOM 769 C C . PRO A 1 93 ? -1.000 -0.211 16.465 1.00 68.56 93 PRO A C 1
ATOM 771 O O . PRO A 1 93 ? -0.599 0.093 17.590 1.00 68.56 93 PRO A O 1
ATOM 774 N N . GLY A 1 94 ? -1.898 -1.173 16.270 1.00 73.62 94 GLY A N 1
ATOM 775 C CA . GLY A 1 94 ? -2.478 -1.981 17.338 1.00 73.62 94 GLY A CA 1
ATOM 776 C C . GLY A 1 94 ? -2.820 -3.401 16.879 1.00 73.62 94 GLY A C 1
ATOM 777 O O . GLY A 1 94 ? -2.245 -3.931 15.934 1.00 73.62 94 GLY A O 1
ATOM 778 N N . GLN A 1 95 ? -3.772 -4.039 17.564 1.00 67.69 95 GLN A N 1
ATOM 779 C CA . GLN A 1 95 ? -4.146 -5.440 17.304 1.00 67.69 95 GLN A CA 1
ATOM 780 C C . GLN A 1 95 ? -4.795 -5.660 15.928 1.00 67.69 95 GLN A C 1
ATOM 782 O O . GLN A 1 95 ? -4.756 -6.759 15.382 1.00 67.69 95 GLN A O 1
ATOM 787 N N . LYS A 1 96 ? -5.395 -4.622 15.331 1.00 70.38 96 LYS A N 1
ATOM 788 C CA . LYS A 1 96 ? -6.063 -4.732 14.022 1.00 70.38 96 LYS A CA 1
ATOM 789 C C . LYS A 1 96 ? -5.069 -4.938 12.874 1.00 70.38 96 LYS A C 1
ATOM 791 O O . LYS A 1 96 ? -5.453 -5.406 11.806 1.00 70.38 96 LYS A O 1
ATOM 796 N N . GLU A 1 97 ? -3.799 -4.628 13.107 1.00 77.88 97 GLU A N 1
ATOM 797 C CA . GLU A 1 97 ? -2.716 -4.710 12.135 1.00 77.88 97 GLU A CA 1
ATOM 798 C C . GLU A 1 97 ? -2.057 -6.100 12.071 1.00 77.88 97 GLU A C 1
ATOM 800 O O . GLU A 1 97 ? -1.318 -6.366 11.125 1.00 77.88 97 GLU A O 1
ATOM 805 N N . GLU A 1 98 ? -2.342 -7.008 13.016 1.00 76.25 98 GLU A N 1
ATOM 806 C CA . GLU A 1 98 ? -1.693 -8.329 13.116 1.00 76.25 98 GLU A CA 1
ATOM 807 C C . GLU A 1 98 ? -1.871 -9.186 11.857 1.00 76.25 98 GLU A C 1
ATOM 809 O O . GLU A 1 98 ? -0.923 -9.821 11.405 1.00 76.25 98 GLU A O 1
ATOM 814 N N . ARG A 1 99 ? -3.054 -9.160 11.228 1.00 74.00 99 ARG A N 1
ATOM 815 C CA . ARG A 1 99 ? -3.299 -9.913 9.984 1.00 74.00 99 ARG A CA 1
ATOM 816 C C . ARG A 1 99 ? -2.467 -9.398 8.816 1.00 74.00 99 ARG A C 1
ATOM 818 O O . ARG A 1 99 ? -1.918 -10.188 8.060 1.00 74.00 99 ARG A O 1
ATOM 825 N N . ALA A 1 100 ? -2.364 -8.080 8.667 1.00 75.88 100 ALA A N 1
ATOM 826 C CA . ALA A 1 100 ? -1.554 -7.485 7.609 1.00 75.88 100 ALA A CA 1
ATOM 827 C C . ALA A 1 100 ? -0.059 -7.668 7.870 1.00 75.88 100 ALA A C 1
ATOM 829 O O . ALA A 1 100 ? 0.708 -7.853 6.931 1.00 75.88 100 ALA A O 1
ATOM 830 N N . LYS A 1 101 ? 0.339 -7.670 9.143 1.00 75.81 101 LYS A N 1
ATOM 831 C CA . LYS A 1 101 ? 1.692 -8.021 9.548 1.00 75.81 101 LYS A CA 1
ATOM 832 C C . LYS A 1 101 ? 2.013 -9.481 9.201 1.00 75.81 101 LYS A C 1
ATOM 834 O O . LYS A 1 101 ? 3.037 -9.713 8.578 1.00 75.81 101 LYS A O 1
ATOM 839 N N . ALA A 1 102 ? 1.094 -10.420 9.431 1.00 75.56 102 ALA A N 1
ATOM 840 C CA . ALA A 1 102 ? 1.269 -11.824 9.046 1.00 75.56 102 ALA A CA 1
ATOM 841 C C . ALA A 1 102 ? 1.456 -12.036 7.527 1.00 75.56 102 ALA A C 1
ATOM 843 O O . ALA A 1 102 ? 2.222 -12.909 7.131 1.00 75.56 102 ALA A O 1
ATOM 844 N N . ILE A 1 103 ? 0.820 -11.219 6.670 1.00 74.44 103 ILE A N 1
ATOM 845 C CA . ILE A 1 103 ? 1.060 -11.223 5.205 1.00 74.44 103 ILE A CA 1
ATOM 846 C C . ILE A 1 103 ? 2.527 -10.890 4.881 1.00 74.44 103 ILE A C 1
ATOM 848 O O . ILE A 1 103 ? 3.062 -11.318 3.861 1.00 74.44 103 ILE A O 1
ATOM 852 N N . LEU A 1 104 ? 3.167 -10.093 5.735 1.00 73.50 104 LEU A N 1
ATOM 853 C CA . LEU A 1 104 ? 4.475 -9.489 5.510 1.00 73.50 104 LEU A CA 1
ATOM 854 C C . LEU A 1 104 ? 5.602 -10.120 6.346 1.00 73.50 104 LEU A C 1
ATOM 856 O O . LEU A 1 104 ? 6.773 -9.943 6.010 1.00 73.50 104 LEU A O 1
ATOM 860 N N . ASP A 1 105 ? 5.269 -10.872 7.396 1.00 71.38 105 ASP A N 1
ATOM 861 C CA . ASP A 1 105 ? 6.217 -11.489 8.334 1.00 71.38 105 ASP A CA 1
ATOM 862 C C . ASP A 1 105 ? 7.155 -12.510 7.657 1.00 71.38 105 ASP A C 1
ATOM 864 O O . ASP A 1 105 ? 8.195 -12.856 8.212 1.00 71.38 105 ASP A O 1
ATOM 868 N N . SER A 1 106 ? 6.860 -12.948 6.428 1.00 63.41 106 SER A N 1
ATOM 869 C CA . SER A 1 106 ? 7.740 -13.831 5.654 1.00 63.41 106 SER A CA 1
ATOM 870 C C . SER A 1 106 ? 8.925 -13.124 4.982 1.00 63.41 106 SER A C 1
ATOM 872 O O . SER A 1 106 ? 9.740 -13.793 4.349 1.00 63.41 106 SER A O 1
ATOM 874 N N . LEU A 1 107 ? 9.010 -11.788 5.032 1.00 63.12 107 LEU A N 1
ATOM 875 C CA . LEU A 1 107 ? 9.932 -11.030 4.175 1.00 63.12 107 LEU A CA 1
ATOM 876 C C . LEU A 1 107 ? 11.227 -10.563 4.834 1.00 63.12 107 LEU A C 1
ATOM 878 O O . LEU A 1 107 ? 12.136 -10.181 4.100 1.00 63.12 107 LEU A O 1
ATOM 882 N N . ASP A 1 108 ? 11.334 -10.606 6.163 1.00 66.31 108 ASP A N 1
ATOM 883 C CA . ASP A 1 108 ? 12.480 -10.055 6.910 1.00 66.31 108 ASP A CA 1
ATOM 884 C C . ASP A 1 108 ? 12.848 -8.623 6.457 1.00 66.31 108 ASP A C 1
ATOM 886 O O . ASP A 1 108 ? 14.002 -8.275 6.215 1.00 66.31 108 ASP A O 1
ATOM 890 N N . LEU A 1 109 ? 11.821 -7.792 6.243 1.00 66.06 109 LEU A N 1
ATOM 891 C CA . LEU A 1 109 ? 11.954 -6.408 5.791 1.00 66.06 109 LEU A CA 1
ATOM 892 C C . LEU A 1 109 ? 11.281 -5.459 6.779 1.00 66.06 109 LEU A C 1
ATOM 894 O O . LEU A 1 109 ? 10.312 -5.8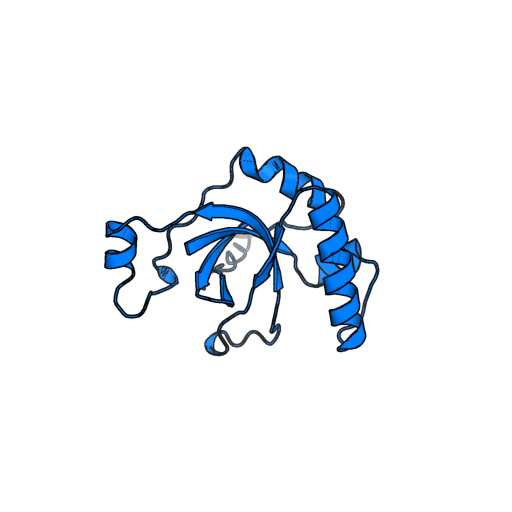07 7.458 1.00 66.06 109 LEU A O 1
ATOM 898 N N . SER A 1 110 ? 11.796 -4.231 6.855 1.00 67.44 110 SER A N 1
ATOM 899 C CA . SER A 1 110 ? 11.246 -3.205 7.734 1.00 67.44 110 SER A CA 1
ATOM 900 C C . SER A 1 110 ? 9.886 -2.730 7.220 1.00 67.44 110 SER A C 1
ATOM 902 O O . SER A 1 110 ? 9.761 -2.060 6.195 1.00 67.44 110 SER A O 1
ATOM 904 N N . LEU A 1 111 ? 8.835 -3.086 7.954 1.00 72.75 111 LEU A N 1
ATOM 905 C CA . LEU A 1 111 ? 7.479 -2.6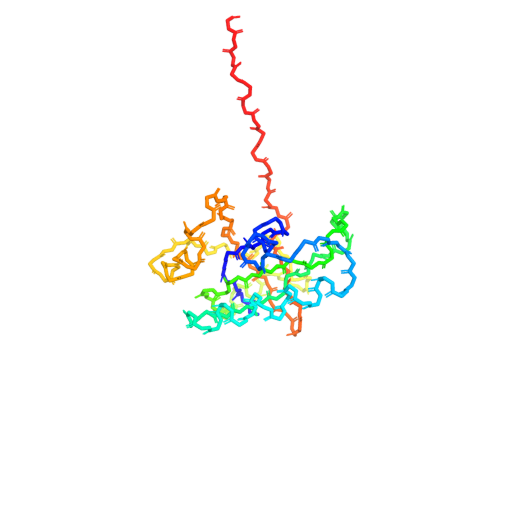50 7.650 1.00 72.75 111 LEU A CA 1
ATOM 906 C C . LEU A 1 111 ? 7.254 -1.251 8.195 1.00 72.75 111 LEU A C 1
ATOM 908 O O . LEU A 1 111 ? 7.387 -0.998 9.393 1.00 72.75 111 LEU A O 1
ATOM 912 N N . ILE A 1 112 ? 6.883 -0.340 7.304 1.00 79.81 112 ILE A N 1
A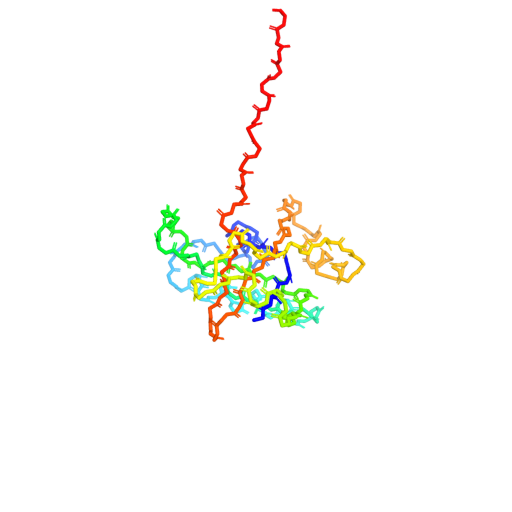TOM 913 C CA . ILE A 1 112 ? 6.587 1.039 7.665 1.00 79.81 112 ILE A CA 1
ATOM 914 C C . ILE A 1 112 ? 5.074 1.182 7.732 1.00 79.81 112 ILE A C 1
ATOM 916 O O . ILE A 1 112 ? 4.393 1.186 6.706 1.00 79.81 112 ILE A O 1
ATOM 920 N N . PHE A 1 113 ? 4.547 1.315 8.945 1.00 81.81 113 PHE A N 1
ATOM 921 C CA . PHE A 1 113 ? 3.156 1.696 9.128 1.00 81.81 113 PHE A CA 1
ATOM 922 C C . PHE A 1 113 ? 2.992 3.195 8.874 1.00 81.81 113 PHE A C 1
ATOM 924 O O . PHE A 1 113 ? 3.731 4.016 9.423 1.00 81.81 113 PHE A O 1
ATOM 931 N N . VAL A 1 114 ? 2.021 3.558 8.043 1.00 80.00 114 VAL A N 1
ATOM 932 C CA . VAL A 1 114 ? 1.729 4.947 7.696 1.00 80.00 114 VAL A CA 1
ATOM 933 C C . VAL A 1 114 ? 0.246 5.239 7.793 1.00 80.00 114 VAL A C 1
ATOM 935 O O . VAL A 1 114 ? -0.606 4.384 7.548 1.00 80.00 114 VAL A O 1
ATOM 938 N N . THR A 1 115 ? -0.048 6.503 8.080 1.00 81.81 115 THR A N 1
ATOM 939 C CA . THR A 1 115 ? -1.367 7.073 7.836 1.00 81.81 115 THR A CA 1
ATOM 940 C C . THR A 1 115 ? -1.334 7.876 6.547 1.00 81.81 115 THR A C 1
ATOM 942 O O . THR A 1 115 ? -0.512 8.782 6.370 1.00 81.81 115 THR A O 1
ATOM 945 N N . CYS A 1 116 ? -2.246 7.535 5.650 1.00 77.81 116 CYS A N 1
ATOM 946 C CA . CYS A 1 116 ? -2.461 8.190 4.380 1.00 77.81 116 CYS A CA 1
ATOM 947 C C . CYS A 1 116 ? -3.790 8.942 4.375 1.00 77.81 116 CYS A C 1
ATOM 949 O O . CYS A 1 116 ? -4.770 8.557 5.017 1.00 77.81 116 CYS A O 1
ATOM 951 N N . TRP A 1 117 ? -3.838 9.999 3.578 1.00 78.25 117 TRP A N 1
ATOM 952 C CA . TRP A 1 117 ? -5.069 10.677 3.220 1.00 78.25 117 TRP A CA 1
ATOM 953 C C . TRP A 1 117 ? -5.593 10.121 1.897 1.00 78.25 117 TRP A C 1
ATOM 955 O O . TRP A 1 117 ? -4.858 10.086 0.913 1.00 78.25 117 TRP A O 1
ATOM 965 N N . LYS A 1 118 ? -6.862 9.703 1.869 1.00 78.06 118 LYS A N 1
ATOM 966 C CA . LYS A 1 118 ? -7.555 9.271 0.650 1.00 78.06 118 LYS A CA 1
ATOM 967 C C . LYS A 1 118 ? -8.566 10.330 0.221 1.00 78.06 118 LYS A C 1
ATOM 969 O O . LYS A 1 118 ? -9.501 10.637 0.980 1.00 78.06 118 LYS A O 1
ATOM 974 N N . HIS A 1 119 ? -8.369 10.852 -0.988 1.00 71.88 119 HIS A N 1
ATOM 975 C CA . HIS A 1 119 ? -9.269 11.769 -1.684 1.00 71.88 119 HIS A CA 1
ATOM 976 C C . HIS A 1 119 ? -9.556 11.246 -3.091 1.00 71.88 119 HIS A C 1
ATOM 978 O O . HIS A 1 119 ? -8.622 11.005 -3.860 1.00 71.88 119 HIS A O 1
ATOM 984 N N . ASP A 1 120 ? -10.840 11.070 -3.404 1.00 68.19 120 ASP A N 1
ATOM 985 C CA . ASP A 1 120 ? -11.351 10.445 -4.627 1.00 68.19 120 ASP A CA 1
ATOM 986 C C . ASP A 1 120 ? -10.657 9.103 -4.931 1.00 68.19 120 ASP A C 1
ATOM 988 O O . ASP A 1 120 ? -10.967 8.080 -4.315 1.00 68.19 120 ASP A O 1
ATOM 992 N N . HIS A 1 121 ? -9.670 9.125 -5.831 1.00 59.94 121 HIS A N 1
ATOM 993 C CA . HIS A 1 121 ? -8.915 7.970 -6.325 1.00 59.94 121 HIS A CA 1
ATOM 994 C C . HIS A 1 121 ? -7.422 8.009 -5.975 1.00 59.94 121 HIS A C 1
ATOM 996 O O . HIS A 1 121 ? -6.648 7.209 -6.494 1.00 59.94 121 HIS A O 1
ATOM 1002 N N . SER A 1 122 ? -7.007 8.944 -5.120 1.00 64.75 122 SER A N 1
ATOM 1003 C CA . SER A 1 122 ? -5.603 9.155 -4.774 1.00 64.75 122 SER A CA 1
ATOM 1004 C C . SER A 1 122 ? -5.373 8.999 -3.276 1.00 64.75 122 SER A C 1
ATOM 1006 O O . SER A 1 122 ? -6.154 9.495 -2.454 1.00 64.75 122 SER A O 1
ATOM 1008 N N . ILE A 1 123 ? -4.311 8.277 -2.927 1.00 69.69 123 ILE A N 1
ATOM 1009 C CA . ILE A 1 123 ? -3.901 8.036 -1.547 1.00 69.69 123 ILE A CA 1
ATOM 1010 C C . ILE A 1 123 ? -2.506 8.604 -1.388 1.00 69.69 123 ILE A C 1
ATOM 1012 O O . ILE A 1 123 ? -1.570 8.166 -2.048 1.00 69.69 123 ILE A O 1
ATOM 1016 N N . HIS A 1 124 ? -2.385 9.588 -0.507 1.00 69.19 124 HIS A N 1
ATOM 1017 C CA . HIS A 1 124 ? -1.141 10.306 -0.272 1.00 69.19 124 HIS A CA 1
ATOM 1018 C C . HIS A 1 124 ? -0.666 10.008 1.146 1.00 69.19 124 HIS A C 1
ATOM 1020 O O . HIS A 1 124 ? -1.436 10.187 2.095 1.00 69.19 124 HIS A O 1
ATOM 1026 N N . PRO A 1 125 ? 0.569 9.536 1.340 1.00 63.22 125 PRO A N 1
ATOM 1027 C CA . PRO A 1 125 ? 1.109 9.301 2.667 1.00 63.22 125 PRO A CA 1
ATOM 1028 C C . PRO A 1 125 ? 1.531 10.634 3.292 1.00 63.22 125 PRO A C 1
ATOM 1030 O O . PRO A 1 125 ? 1.931 11.566 2.594 1.00 63.22 125 PRO A O 1
ATOM 1033 N N . LYS A 1 126 ? 1.486 10.733 4.625 1.00 66.81 126 LYS A N 1
ATOM 1034 C CA . LYS A 1 126 ? 1.943 11.937 5.331 1.00 66.81 126 LYS A CA 1
ATOM 1035 C C . LYS A 1 126 ? 3.398 12.267 4.956 1.00 66.81 126 LYS A C 1
ATOM 1037 O O . LYS A 1 126 ? 4.296 11.456 5.169 1.00 66.81 126 LYS A O 1
ATOM 1042 N N . ALA A 1 127 ? 3.638 13.480 4.453 1.00 53.19 127 ALA A N 1
ATOM 1043 C CA . ALA A 1 127 ? 4.883 13.923 3.805 1.00 53.19 127 ALA A CA 1
ATOM 1044 C C . ALA A 1 127 ? 6.166 13.974 4.677 1.00 53.19 127 ALA A C 1
ATOM 1046 O O . ALA A 1 127 ? 7.171 14.544 4.262 1.00 53.19 127 ALA A O 1
ATOM 1047 N N . LYS A 1 128 ? 6.195 13.371 5.871 1.00 44.59 128 LYS A N 1
ATOM 1048 C CA . LYS A 1 128 ? 7.413 13.254 6.687 1.00 44.59 128 LYS A CA 1
ATOM 1049 C C . LYS A 1 128 ? 7.498 11.880 7.343 1.00 44.59 128 LYS A C 1
ATOM 1051 O O . LYS A 1 128 ? 7.067 11.700 8.475 1.00 44.59 128 LYS A O 1
ATOM 1056 N N . ILE A 1 129 ? 8.168 10.949 6.670 1.00 42.78 129 ILE A N 1
ATOM 1057 C CA . ILE A 1 129 ? 9.053 10.031 7.388 1.00 42.78 129 ILE A CA 1
ATOM 1058 C C . ILE A 1 129 ? 10.402 10.739 7.365 1.00 42.78 129 ILE A C 1
ATOM 1060 O O . ILE A 1 129 ? 11.158 10.630 6.400 1.00 42.78 129 ILE A O 1
ATOM 1064 N N . SER A 1 130 ? 10.654 11.567 8.382 1.00 34.50 130 SER A N 1
ATOM 1065 C CA . SER A 1 130 ? 12.022 11.982 8.678 1.00 34.50 130 SER A CA 1
ATOM 1066 C C . SER A 1 130 ? 12.815 10.693 8.808 1.00 34.50 130 SER A C 1
ATOM 1068 O O . SER A 1 130 ? 12.546 9.911 9.719 1.00 34.50 130 SER A O 1
ATOM 1070 N N . ARG A 1 131 ? 13.770 10.452 7.904 1.00 34.97 131 ARG A N 1
ATOM 1071 C CA . ARG A 1 131 ? 14.878 9.549 8.215 1.00 34.97 131 ARG A CA 1
ATOM 1072 C C . ARG A 1 131 ? 15.371 9.992 9.592 1.00 34.97 131 ARG A C 1
ATOM 1074 O O . ARG A 1 131 ? 15.683 11.171 9.765 1.00 34.97 131 ARG A O 1
ATOM 1081 N N . GLN A 1 132 ? 15.329 9.112 10.590 1.00 31.44 132 GLN A N 1
ATOM 1082 C CA . GLN A 1 132 ? 16.111 9.361 11.793 1.00 31.44 132 GLN A CA 1
ATOM 1083 C C . GLN A 1 132 ? 17.544 9.588 11.298 1.00 31.44 132 GLN A C 1
ATOM 1085 O O . GLN A 1 132 ? 18.043 8.746 10.544 1.00 31.44 132 GLN A O 1
ATOM 1090 N N . PRO A 1 133 ? 18.195 10.721 11.608 1.00 35.81 133 PRO A N 1
ATOM 1091 C CA . PRO A 1 133 ? 19.621 10.803 11.378 1.00 35.81 133 PRO A CA 1
ATOM 1092 C C . PRO A 1 133 ? 20.239 9.683 12.208 1.00 35.81 133 PRO A C 1
ATOM 1094 O O . PRO A 1 133 ? 19.957 9.570 13.401 1.00 35.81 133 PRO A O 1
ATOM 1097 N N . HIS A 1 134 ? 21.030 8.831 11.557 1.00 37.81 134 HIS A N 1
ATOM 1098 C CA . HIS A 1 134 ? 21.941 7.940 12.250 1.00 37.81 134 HIS A CA 1
ATOM 1099 C C . HIS A 1 134 ? 22.687 8.789 13.277 1.00 37.81 134 HIS A C 1
ATOM 1101 O O . HIS A 1 134 ? 23.482 9.659 12.915 1.00 37.81 134 HIS A O 1
ATOM 1107 N N . THR A 1 135 ? 22.394 8.587 14.558 1.00 35.62 135 THR A N 1
ATOM 1108 C CA . THR A 1 135 ? 23.271 9.035 15.624 1.00 35.62 135 THR A CA 1
ATOM 1109 C C . THR A 1 135 ? 24.554 8.248 15.437 1.00 35.62 135 THR A C 1
ATOM 1111 O O . THR A 1 135 ? 24.666 7.090 15.834 1.00 35.62 135 THR A O 1
ATOM 1114 N N . HIS A 1 136 ? 25.512 8.867 14.746 1.00 38.09 136 HIS A N 1
ATOM 1115 C CA . HIS A 1 136 ? 26.894 8.439 14.789 1.00 38.09 136 HIS A CA 1
ATOM 1116 C C . HIS A 1 136 ? 27.275 8.368 16.262 1.00 38.09 136 HIS A C 1
ATOM 1118 O O . HIS A 1 136 ? 27.230 9.365 16.985 1.00 38.09 136 HIS A O 1
ATOM 1124 N N . ALA A 1 137 ? 27.578 7.147 16.690 1.00 40.78 137 ALA A N 1
ATOM 1125 C CA . ALA A 1 137 ? 28.177 6.859 17.968 1.00 40.78 137 ALA A CA 1
ATOM 1126 C C . ALA A 1 137 ? 29.333 7.837 18.196 1.00 40.78 137 ALA A C 1
ATOM 1128 O O . ALA A 1 137 ? 30.285 7.879 17.411 1.00 40.78 137 ALA A O 1
ATOM 1129 N N . ALA A 1 138 ? 29.227 8.623 19.267 1.00 45.84 138 ALA A N 1
ATOM 1130 C CA . ALA A 1 138 ? 30.352 9.346 19.821 1.00 45.84 138 ALA A CA 1
ATOM 1131 C C . ALA A 1 138 ? 31.426 8.309 20.164 1.00 45.84 138 ALA A C 1
ATOM 1133 O O . ALA A 1 138 ? 31.296 7.540 21.116 1.00 45.84 138 ALA A O 1
ATOM 1134 N N . SER A 1 139 ? 32.452 8.238 19.323 1.00 44.38 139 SER A N 1
ATOM 1135 C CA . SER A 1 139 ? 33.668 7.502 19.618 1.00 44.38 139 SER A CA 1
ATOM 1136 C C . SER A 1 139 ? 34.666 8.485 20.207 1.00 44.38 139 SER A C 1
ATOM 1138 O O . SER A 1 139 ? 35.203 9.295 19.464 1.00 44.38 139 SER A O 1
ATOM 1140 N N . ARG A 1 140 ? 34.872 8.319 21.518 1.00 41.53 140 ARG A N 1
ATOM 1141 C CA . ARG A 1 140 ? 36.064 8.628 22.327 1.00 41.53 140 ARG A CA 1
ATOM 1142 C C . ARG A 1 140 ? 36.525 10.078 22.443 1.00 41.53 140 ARG A C 1
ATOM 1144 O O . ARG A 1 140 ? 36.963 10.665 21.437 1.00 41.53 140 ARG A O 1
#

Foldseek 3Di:
DKWKFWWQDPVLLCVLQVQDDDDPVSVVSSVVSVQVLQVVLVWHKAWAAEPVVLVDPPGIIITGTLDDDDDDPVLVPVCPPVNQLLSDDWDDDDPSCVSVVVSRVVPPDDIDIFMWDDDDRHTYTRSDPPPPPPPDPPDD

pLDDT: mean 72.84, std 15.03, range [31.44, 92.5]

Radius of gyration: 16.43 Å; Cα contacts (8 Å, |Δi|>4): 191; chains: 1; bounding box: 52×39×40 Å

Secondary structure (DSSP, 8-state):
-EEEEEEE-HHHHHHHHT----SHHHHHHHHHHHHHHHHHTT-EEEEEPPPGGG--S---EEEEEEEEEPPPHHHHHHTTTTT-GGGSPPPPP-GGGHHHHHHHTTS----EEEEEEEETTEEEE-S---PPP-------